Protein AF-A0A1F2UHZ4-F1 (afdb_monomer_lite)

Foldseek 3Di:
DPPVVLVVLLLLLVLLVLLVCLVPDVVLLVQLVVLLVVCVVVVVDDPVLSVVVVVLSPDDSNSSSCLSNDPDPVSVVNSVVGSSPPVQPPVRSVVSSVVSVVVVVD

Sequence (106 aa):
MDLHRLAEARSLAIHAEIAERLLRDQSVLDHARDTLQRWSSEGHIAPEYATQWDRWLSRSPAEIAALLTDDGEEARALRQNSPFVGVISPRRRWAIWRDVQQRAGR

pLDDT: mean 89.47, std 6.98, range [53.84, 95.44]

Radius of gyration: 14.01 Å; chains: 1; bounding box: 31×38×27 Å

Secondary structure (DSSP, 8-state):
--HHHHHHHHHHHHHHHHHHHHTT-THHHHHHHHHHHHHHHHT-S-HHHHHHHHHHHTS-HHHHHHHHH--SHHHHHHHHT-TTTTSS-HHHHHHHHHHHHHHHT-

Structure (mmCIF, N/CA/C/O backbone):
data_AF-A0A1F2UHZ4-F1
#
_entry.id   AF-A0A1F2UHZ4-F1
#
loop_
_atom_site.group_PDB
_atom_site.id
_atom_site.type_symbol
_atom_site.label_atom_id
_atom_site.label_alt_id
_atom_site.label_comp_id
_atom_site.label_asym_id
_atom_site.label_entity_id
_atom_site.label_seq_id
_atom_site.pdbx_PDB_ins_code
_atom_site.Cartn_x
_atom_site.Cartn_y
_atom_site.Cartn_z
_atom_site.occupancy
_atom_site.B_iso_or_equiv
_atom_site.auth_seq_id
_atom_site.auth_comp_id
_atom_site.auth_asym_id
_atom_site.auth_atom_id
_atom_site.pdbx_PDB_model_num
ATOM 1 N N . MET A 1 1 ? -1.467 27.830 -4.414 1.00 55.97 1 MET A N 1
ATOM 2 C CA . MET A 1 1 ? -1.563 26.466 -3.852 1.00 55.97 1 MET A CA 1
ATOM 3 C C . MET A 1 1 ? -0.489 25.628 -4.508 1.00 55.97 1 MET A C 1
ATOM 5 O O . MET A 1 1 ? -0.485 25.527 -5.727 1.00 55.97 1 MET A O 1
ATOM 9 N N . ASP A 1 2 ? 0.449 25.114 -3.726 1.00 78.75 2 ASP A N 1
ATOM 10 C CA . ASP A 1 2 ? 1.547 24.302 -4.241 1.00 78.75 2 ASP A CA 1
ATOM 11 C C . ASP A 1 2 ? 1.014 22.908 -4.622 1.00 78.75 2 ASP A C 1
ATOM 13 O O . ASP A 1 2 ? 0.561 22.154 -3.756 1.00 78.75 2 ASP A O 1
ATOM 17 N N . LEU A 1 3 ? 0.996 22.590 -5.924 1.00 77.19 3 LEU A N 1
ATOM 18 C CA . LEU A 1 3 ? 0.493 21.316 -6.462 1.00 77.19 3 LEU A CA 1
ATOM 19 C C . LEU A 1 3 ? 1.188 20.115 -5.809 1.00 77.19 3 LEU A C 1
ATOM 21 O O . LEU A 1 3 ? 0.562 19.071 -5.616 1.00 77.19 3 LEU A O 1
ATOM 25 N N . HIS A 1 4 ? 2.450 20.294 -5.415 1.00 79.06 4 HIS A N 1
ATOM 26 C CA . HIS A 1 4 ? 3.231 19.290 -4.716 1.00 79.06 4 HIS A CA 1
ATOM 27 C C . HIS A 1 4 ? 2.626 18.954 -3.347 1.00 79.06 4 HIS A C 1
ATOM 29 O O . HIS A 1 4 ? 2.365 17.791 -3.050 1.00 79.06 4 HIS A O 1
ATOM 35 N N . ARG A 1 5 ? 2.288 19.969 -2.541 1.00 81.38 5 ARG A N 1
ATOM 36 C CA . ARG A 1 5 ? 1.660 19.761 -1.223 1.00 81.38 5 ARG A CA 1
ATOM 37 C C . ARG A 1 5 ? 0.303 19.070 -1.327 1.00 81.38 5 ARG A C 1
ATOM 39 O O . ARG A 1 5 ? -0.030 18.241 -0.484 1.00 81.38 5 ARG A O 1
ATOM 46 N N . LEU A 1 6 ? -0.477 19.383 -2.363 1.00 83.94 6 LEU A N 1
ATOM 47 C CA . LEU A 1 6 ? -1.773 18.738 -2.580 1.00 83.94 6 LEU A CA 1
ATOM 48 C C . LEU A 1 6 ? -1.622 17.265 -2.987 1.00 83.94 6 LEU A C 1
ATOM 50 O O . LEU A 1 6 ? -2.396 16.424 -2.525 1.00 83.94 6 LEU A O 1
ATOM 54 N N . ALA A 1 7 ? -0.647 16.944 -3.842 1.00 83.56 7 ALA A N 1
ATOM 55 C CA . ALA A 1 7 ? -0.347 15.565 -4.222 1.00 83.56 7 ALA A CA 1
ATOM 56 C C . ALA A 1 7 ? 0.069 14.729 -3.002 1.00 83.56 7 ALA A C 1
ATOM 58 O O . ALA A 1 7 ? -0.434 13.621 -2.817 1.00 83.56 7 ALA A O 1
ATOM 59 N N . GLU A 1 8 ? 0.887 15.302 -2.122 1.00 83.88 8 GLU A N 1
ATOM 60 C CA . GLU A 1 8 ? 1.312 14.650 -0.884 1.00 83.88 8 GLU A CA 1
ATOM 61 C C . GLU A 1 8 ? 0.182 14.437 0.104 1.00 83.88 8 GLU A C 1
ATOM 63 O O . GLU A 1 8 ? -0.013 13.319 0.573 1.00 83.88 8 GLU A O 1
ATOM 68 N N . ALA A 1 9 ? -0.635 15.461 0.352 1.00 86.44 9 ALA A N 1
ATOM 69 C CA . ALA A 1 9 ? -1.793 15.325 1.227 1.00 86.44 9 ALA A CA 1
ATOM 70 C C . ALA A 1 9 ? -2.764 14.243 0.719 1.00 86.44 9 ALA A C 1
ATOM 72 O O . ALA A 1 9 ? -3.319 13.474 1.504 1.00 86.44 9 ALA A O 1
ATOM 73 N N . ARG A 1 10 ? -2.945 14.135 -0.605 1.00 88.31 10 ARG A N 1
ATOM 74 C CA . ARG A 1 10 ? -3.747 13.069 -1.224 1.00 88.31 10 ARG A CA 1
ATOM 75 C C . ARG A 1 10 ? -3.105 11.693 -1.065 1.00 88.31 10 ARG A C 1
ATOM 77 O O . ARG A 1 10 ? -3.827 10.737 -0.795 1.00 88.31 10 ARG A O 1
ATOM 84 N N . SER A 1 11 ? -1.791 11.588 -1.261 1.00 86.25 11 SER A N 1
ATOM 85 C CA . SER A 1 11 ? -1.047 10.339 -1.078 1.00 86.25 11 SER A CA 1
ATOM 86 C C . SER A 1 11 ? -1.163 9.852 0.364 1.00 86.25 11 SER A C 1
ATOM 88 O O . SER A 1 11 ? -1.559 8.710 0.592 1.00 86.25 11 SER A O 1
ATOM 90 N N . LEU A 1 12 ? -0.923 10.736 1.333 1.00 88.81 12 LEU A N 1
ATOM 91 C CA . LEU A 1 12 ? -1.025 10.426 2.754 1.00 88.81 12 LEU A CA 1
ATOM 92 C C . LEU A 1 12 ? -2.447 10.007 3.140 1.00 88.81 12 LEU A C 1
ATOM 94 O O . LEU A 1 12 ? -2.621 8.997 3.810 1.00 88.81 12 LEU A O 1
ATOM 98 N N . ALA A 1 13 ? -3.475 10.714 2.662 1.00 91.38 13 ALA A N 1
ATOM 99 C CA . ALA A 1 13 ? -4.863 10.370 2.970 1.00 91.38 13 ALA A CA 1
ATOM 100 C C . ALA A 1 13 ? -5.291 9.004 2.398 1.00 91.38 13 ALA A C 1
ATOM 102 O O . ALA A 1 13 ? -6.046 8.279 3.040 1.00 91.38 13 ALA A O 1
ATOM 103 N N . ILE A 1 14 ? -4.798 8.628 1.210 1.00 91.75 14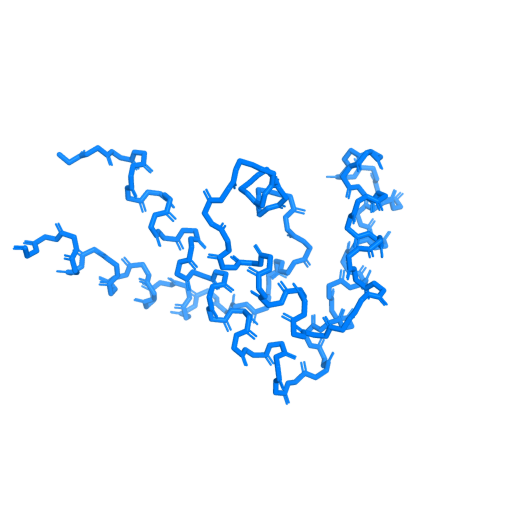 ILE A N 1
ATOM 104 C CA . ILE A 1 14 ? -5.020 7.280 0.661 1.00 91.75 14 ILE A CA 1
ATOM 105 C C . ILE A 1 14 ? -4.361 6.229 1.554 1.00 91.75 14 ILE A C 1
ATOM 107 O O . ILE A 1 14 ? -4.998 5.237 1.904 1.00 91.75 14 ILE A O 1
ATOM 111 N N . HIS A 1 15 ? -3.098 6.442 1.916 1.00 92.19 15 HIS A N 1
ATOM 112 C CA . HIS A 1 15 ? -2.336 5.478 2.701 1.00 92.19 15 HIS A CA 1
ATOM 113 C C . HIS A 1 15 ? -2.832 5.370 4.147 1.00 92.19 15 HIS A C 1
ATOM 115 O O . HIS A 1 15 ? -2.823 4.272 4.690 1.00 92.19 15 HIS A O 1
ATOM 121 N N . ALA A 1 16 ? -3.365 6.448 4.726 1.00 91.88 16 ALA A N 1
ATOM 122 C CA . ALA A 1 16 ? -4.044 6.416 6.017 1.00 91.88 16 ALA A CA 1
ATOM 123 C C . ALA A 1 16 ? -5.284 5.508 5.989 1.00 91.88 16 ALA A C 1
ATOM 125 O O . ALA A 1 16 ? -5.465 4.684 6.880 1.00 91.88 16 ALA A O 1
ATOM 126 N N . GLU A 1 17 ? -6.104 5.575 4.934 1.00 93.94 17 GLU A N 1
ATOM 127 C CA . GLU A 1 17 ? -7.251 4.667 4.831 1.00 93.94 17 GLU A CA 1
ATOM 128 C C . GLU A 1 17 ? -6.823 3.210 4.586 1.00 93.94 17 GLU A C 1
ATOM 130 O O . GLU A 1 17 ? -7.453 2.284 5.098 1.00 93.94 17 GLU A O 1
ATOM 135 N N . ILE A 1 18 ? -5.740 2.983 3.835 1.00 93.38 18 ILE A N 1
ATOM 136 C CA . ILE A 1 18 ? -5.161 1.640 3.683 1.00 93.38 18 ILE A CA 1
ATOM 137 C C . ILE A 1 18 ? -4.673 1.118 5.038 1.00 93.38 18 ILE A C 1
ATOM 139 O O . ILE A 1 18 ? -4.976 -0.021 5.374 1.00 93.38 18 ILE A O 1
ATOM 143 N N . ALA A 1 19 ? -3.985 1.944 5.829 1.00 93.94 19 ALA A N 1
ATOM 144 C CA . ALA A 1 19 ? -3.509 1.600 7.165 1.00 93.94 19 ALA A CA 1
ATOM 145 C C . ALA A 1 19 ? -4.667 1.205 8.099 1.00 93.94 19 ALA A C 1
ATOM 147 O O . ALA A 1 19 ? -4.609 0.166 8.754 1.00 93.94 19 ALA A O 1
ATOM 148 N N . GLU A 1 20 ? -5.765 1.966 8.105 1.00 93.56 20 GLU A N 1
ATOM 149 C CA . GLU A 1 20 ? -6.959 1.628 8.890 1.00 93.56 20 GLU A CA 1
ATOM 150 C C . GLU A 1 20 ? -7.597 0.297 8.471 1.00 93.56 20 GLU A C 1
ATOM 152 O O . GLU A 1 20 ? -8.059 -0.462 9.327 1.00 93.56 20 GLU A O 1
ATOM 157 N N . ARG A 1 21 ? -7.638 0.007 7.164 1.00 93.69 21 ARG A N 1
ATOM 158 C CA . ARG A 1 21 ? -8.159 -1.268 6.650 1.00 93.69 21 ARG A CA 1
ATOM 159 C C . ARG A 1 21 ? -7.231 -2.425 6.983 1.00 93.69 21 ARG A C 1
ATOM 161 O O . ARG A 1 21 ? -7.714 -3.464 7.413 1.00 93.69 21 ARG A O 1
ATOM 168 N N . LEU A 1 22 ? -5.924 -2.225 6.847 1.00 93.69 22 LEU A N 1
ATOM 169 C CA . LEU A 1 22 ? -4.898 -3.223 7.135 1.00 93.69 22 LEU A CA 1
ATOM 170 C C . LEU A 1 22 ? -4.980 -3.734 8.580 1.00 93.69 22 LEU A C 1
ATOM 172 O O . LEU A 1 22 ? -4.792 -4.919 8.829 1.00 93.69 22 LEU A O 1
ATOM 176 N N . LEU A 1 23 ? -5.314 -2.857 9.530 1.00 92.81 23 LEU A N 1
ATOM 177 C CA . LEU A 1 23 ? -5.499 -3.220 10.940 1.00 92.81 23 LEU A CA 1
ATOM 178 C C . LEU A 1 23 ? -6.745 -4.080 11.212 1.00 92.81 23 LEU A C 1
ATOM 180 O O . LEU A 1 23 ? -6.862 -4.659 12.289 1.00 92.81 23 LEU A O 1
ATOM 184 N N . ARG A 1 24 ? -7.703 -4.120 10.282 1.00 93.62 24 ARG A N 1
ATOM 185 C CA . ARG A 1 24 ? -9.013 -4.768 10.461 1.00 93.62 24 ARG A CA 1
ATOM 186 C C . ARG A 1 24 ? -9.218 -5.962 9.536 1.00 93.62 24 ARG A C 1
ATOM 188 O O . ARG A 1 24 ? -10.043 -6.817 9.841 1.00 93.62 24 ARG A O 1
ATOM 195 N N . ASP A 1 25 ? -8.513 -5.989 8.412 1.00 92.50 25 ASP A N 1
ATOM 196 C CA . ASP A 1 25 ? -8.716 -6.936 7.327 1.00 92.50 25 ASP A CA 1
ATOM 197 C C . ASP A 1 25 ? -7.372 -7.464 6.810 1.00 92.50 25 ASP A C 1
ATOM 199 O O . ASP A 1 25 ? -6.603 -6.764 6.144 1.00 92.50 25 ASP A O 1
ATOM 203 N N . GLN A 1 26 ? -7.118 -8.738 7.107 1.00 89.56 26 GLN A N 1
ATOM 204 C CA . GLN A 1 26 ? -5.912 -9.456 6.704 1.00 89.56 26 GLN A CA 1
ATOM 205 C C . GLN A 1 26 ? -5.785 -9.581 5.176 1.00 89.56 26 GLN A C 1
ATOM 207 O O . GLN A 1 26 ? -4.665 -9.620 4.665 1.00 89.56 26 GLN A O 1
ATOM 212 N N . SER A 1 27 ? -6.902 -9.559 4.435 1.00 92.56 27 SER A N 1
ATOM 213 C CA . SER A 1 27 ? -6.891 -9.687 2.971 1.00 92.56 27 SER A CA 1
ATOM 214 C C . SER A 1 27 ? -6.161 -8.533 2.280 1.00 92.56 27 SER A C 1
ATOM 216 O O . SER A 1 27 ? -5.619 -8.702 1.190 1.00 92.56 27 SER A O 1
ATOM 218 N N . VAL A 1 28 ? -6.080 -7.367 2.931 1.00 93.75 28 VAL A N 1
ATOM 219 C CA . VAL A 1 28 ? -5.314 -6.217 2.435 1.00 93.75 28 VAL A CA 1
ATOM 220 C C . VAL A 1 28 ? -3.820 -6.530 2.402 1.00 93.75 28 VAL A C 1
ATOM 222 O O . VAL A 1 28 ? -3.130 -6.135 1.461 1.00 93.75 28 VAL A O 1
ATOM 225 N N . LEU A 1 29 ? -3.321 -7.243 3.416 1.00 93.50 29 LEU A N 1
ATOM 226 C CA . LEU A 1 29 ? -1.920 -7.644 3.473 1.00 93.50 29 LEU A CA 1
ATOM 227 C C . LEU A 1 29 ? -1.617 -8.723 2.432 1.00 93.50 29 LEU A C 1
ATOM 229 O O . LEU A 1 29 ? -0.587 -8.656 1.766 1.00 93.50 29 LEU A O 1
ATOM 233 N N . ASP A 1 30 ? -2.527 -9.679 2.261 1.00 93.62 30 ASP A N 1
ATOM 234 C CA . ASP A 1 30 ? -2.363 -10.763 1.290 1.00 93.62 30 ASP A CA 1
ATOM 235 C C . ASP A 1 30 ? -2.383 -10.223 -0.148 1.00 93.62 30 ASP A C 1
ATOM 237 O O . ASP A 1 30 ? -1.484 -10.519 -0.932 1.00 93.62 30 ASP A O 1
ATOM 241 N N . HIS A 1 31 ? -3.296 -9.296 -0.457 1.00 94.44 31 HIS A N 1
ATOM 242 C CA . HIS A 1 31 ? -3.320 -8.586 -1.742 1.00 94.44 31 HIS A CA 1
ATOM 243 C C . HIS A 1 31 ? -2.005 -7.849 -2.038 1.00 94.44 31 HIS A C 1
ATOM 245 O O . HIS A 1 31 ? -1.530 -7.831 -3.180 1.00 94.44 31 HIS A O 1
ATOM 251 N N . ALA A 1 32 ? -1.409 -7.223 -1.020 1.00 94.88 32 ALA A N 1
ATOM 252 C CA . ALA A 1 32 ? -0.135 -6.528 -1.168 1.00 94.88 32 ALA A CA 1
ATOM 253 C C . ALA A 1 32 ? 1.020 -7.502 -1.442 1.00 94.88 32 ALA A C 1
ATOM 255 O O . ALA A 1 32 ? 1.859 -7.222 -2.297 1.00 94.88 32 ALA A O 1
ATOM 256 N N . ARG A 1 33 ? 1.039 -8.664 -0.781 1.00 94.56 33 ARG A N 1
ATOM 257 C CA . ARG A 1 33 ? 2.027 -9.727 -1.034 1.00 94.56 33 ARG A CA 1
ATOM 258 C C . ARG A 1 33 ? 1.907 -10.277 -2.452 1.00 94.56 33 ARG A C 1
ATOM 260 O O . ARG A 1 33 ? 2.904 -10.306 -3.171 1.00 94.56 33 ARG A O 1
ATOM 267 N N . ASP A 1 34 ? 0.692 -10.595 -2.891 1.00 95.06 34 ASP A N 1
ATOM 268 C CA . ASP A 1 34 ? 0.428 -11.074 -4.253 1.00 95.06 34 ASP A CA 1
ATOM 269 C C . ASP A 1 34 ? 0.854 -10.045 -5.303 1.00 95.06 34 ASP A C 1
ATOM 271 O O . ASP A 1 34 ? 1.393 -10.376 -6.362 1.00 95.06 34 ASP A O 1
ATOM 275 N N . THR A 1 35 ? 0.617 -8.765 -5.014 1.00 95.44 35 THR A N 1
ATOM 276 C CA . THR A 1 35 ? 1.006 -7.672 -5.903 1.00 95.44 35 THR A CA 1
ATOM 277 C C . THR A 1 35 ? 2.512 -7.493 -5.974 1.00 95.44 35 THR A C 1
ATOM 279 O O . THR A 1 35 ? 3.044 -7.356 -7.077 1.00 95.44 35 THR A O 1
ATOM 282 N N . LEU A 1 36 ? 3.203 -7.561 -4.837 1.00 95.25 36 LEU A N 1
ATOM 283 C CA . LEU A 1 36 ? 4.657 -7.501 -4.791 1.00 95.25 36 LEU A CA 1
ATOM 284 C C . LEU A 1 36 ? 5.289 -8.662 -5.567 1.00 95.25 36 LEU A C 1
ATOM 286 O O . LEU A 1 36 ? 6.187 -8.437 -6.378 1.00 95.25 36 LEU A O 1
ATOM 290 N N . GLN A 1 37 ? 4.789 -9.883 -5.366 1.00 94.31 37 GLN A N 1
ATOM 291 C CA . GLN A 1 37 ? 5.276 -11.071 -6.064 1.00 94.31 37 GLN A CA 1
ATOM 292 C C . GLN A 1 37 ? 5.096 -10.937 -7.579 1.00 94.31 37 GLN A C 1
ATOM 294 O O . GLN A 1 37 ? 6.034 -11.184 -8.339 1.00 94.31 37 GLN A O 1
ATOM 299 N N . ARG A 1 38 ? 3.916 -10.488 -8.023 1.00 94.75 38 ARG A N 1
ATOM 300 C CA . ARG A 1 38 ? 3.628 -10.246 -9.440 1.00 94.75 38 ARG A CA 1
ATOM 301 C C . ARG A 1 38 ? 4.589 -9.223 -10.039 1.00 94.75 38 ARG A C 1
ATOM 303 O O . ARG A 1 38 ? 5.257 -9.525 -11.023 1.00 94.75 38 ARG A O 1
ATOM 310 N N . TRP A 1 39 ? 4.725 -8.054 -9.414 1.00 94.25 39 TRP A N 1
ATOM 311 C CA . TRP A 1 39 ? 5.624 -7.004 -9.897 1.00 94.25 39 TRP A CA 1
ATOM 312 C C . TRP A 1 39 ? 7.083 -7.438 -9.920 1.00 94.25 39 TRP A C 1
ATOM 314 O O . TRP A 1 39 ? 7.796 -7.106 -10.864 1.00 94.25 39 TRP A O 1
ATOM 324 N N . SER A 1 40 ? 7.523 -8.188 -8.909 1.00 91.88 40 SER A N 1
ATOM 325 C CA . SER A 1 40 ? 8.875 -8.735 -8.866 1.00 91.88 40 SER A CA 1
ATOM 326 C C . SER A 1 40 ? 9.110 -9.727 -10.008 1.00 91.88 40 SER A C 1
ATOM 328 O O . SER A 1 40 ? 10.149 -9.657 -10.657 1.00 91.88 40 SER A O 1
ATOM 330 N N . SER A 1 41 ? 8.131 -10.589 -10.310 1.00 92.88 41 SER A N 1
ATOM 331 C CA . SER A 1 41 ? 8.227 -11.551 -11.417 1.00 92.88 41 SER A CA 1
ATOM 332 C C . SER A 1 41 ? 8.194 -10.899 -12.805 1.00 92.88 41 SER A C 1
ATOM 334 O O . SER A 1 41 ? 8.842 -11.385 -13.727 1.00 92.88 41 SER A O 1
ATOM 336 N N . GLU A 1 42 ? 7.474 -9.785 -12.947 1.00 94.00 42 GLU A N 1
ATOM 337 C CA . GLU A 1 42 ? 7.326 -9.041 -14.205 1.00 94.00 42 GLU A CA 1
ATOM 338 C C . GLU A 1 42 ? 8.428 -7.984 -14.409 1.00 94.00 42 GLU A C 1
ATOM 340 O O . GLU A 1 42 ? 8.524 -7.392 -15.481 1.00 94.00 42 GLU A O 1
ATOM 345 N N . GLY A 1 43 ? 9.259 -7.718 -13.393 1.00 91.44 43 GLY A N 1
ATOM 346 C CA . GLY A 1 43 ? 10.264 -6.649 -13.433 1.00 91.44 43 GLY A CA 1
ATOM 347 C C . GLY A 1 43 ? 9.669 -5.235 -13.373 1.00 91.44 43 GLY A C 1
ATOM 348 O O . GLY A 1 43 ? 10.310 -4.276 -13.796 1.00 91.44 43 GLY A O 1
ATOM 349 N N . HIS A 1 44 ? 8.446 -5.088 -12.855 1.00 91.75 44 HIS A N 1
ATOM 350 C CA . HIS A 1 44 ? 7.726 -3.810 -12.749 1.00 91.75 44 HIS A CA 1
ATOM 351 C C . HIS A 1 44 ? 8.079 -2.994 -11.496 1.00 91.75 44 HIS A C 1
ATOM 353 O O . HIS A 1 44 ? 7.587 -1.880 -11.321 1.00 91.75 44 HIS A O 1
ATOM 359 N N . ILE A 1 45 ? 8.930 -3.533 -10.625 1.00 91.94 45 ILE A N 1
ATOM 360 C CA . ILE A 1 45 ? 9.446 -2.862 -9.433 1.00 91.94 45 ILE A CA 1
ATOM 361 C C . ILE A 1 45 ? 10.963 -3.031 -9.372 1.00 91.94 45 ILE A C 1
ATOM 363 O O . ILE A 1 45 ? 11.491 -4.093 -9.708 1.00 91.94 45 ILE A O 1
ATOM 367 N N . ALA A 1 46 ? 11.668 -1.990 -8.928 1.00 93.00 46 ALA A N 1
ATOM 368 C CA . ALA A 1 46 ? 13.109 -2.077 -8.745 1.00 93.00 46 ALA A CA 1
ATOM 369 C C . ALA A 1 46 ? 13.452 -3.086 -7.622 1.00 93.00 46 ALA A C 1
ATOM 371 O O . ALA A 1 46 ? 12.764 -3.097 -6.591 1.00 93.00 46 ALA A O 1
ATOM 372 N N . PRO A 1 47 ? 14.494 -3.926 -7.778 1.00 91.44 47 PRO A N 1
ATOM 373 C CA . PRO A 1 47 ? 14.834 -4.972 -6.808 1.00 91.44 47 PRO A CA 1
ATOM 374 C C . PRO A 1 47 ? 15.036 -4.462 -5.373 1.00 91.44 47 PRO A C 1
ATOM 376 O O . PRO A 1 47 ? 14.679 -5.146 -4.408 1.00 91.44 47 PRO A O 1
ATOM 379 N N . GLU A 1 48 ? 15.561 -3.245 -5.213 1.00 92.75 48 GLU A N 1
ATOM 380 C CA . GLU A 1 48 ? 15.759 -2.606 -3.915 1.00 92.75 48 GLU A CA 1
ATOM 381 C C . GLU A 1 48 ? 14.437 -2.295 -3.205 1.00 92.75 48 GLU A C 1
ATOM 383 O O . GLU A 1 48 ? 14.328 -2.489 -1.992 1.00 92.75 48 GLU A O 1
ATOM 388 N N . TYR A 1 49 ? 13.409 -1.858 -3.936 1.00 93.00 49 TYR A N 1
ATOM 389 C CA . TYR A 1 49 ? 12.084 -1.610 -3.368 1.00 93.00 49 TYR A CA 1
ATOM 390 C C . TYR A 1 49 ? 11.324 -2.912 -3.155 1.00 93.00 49 TYR A C 1
ATOM 392 O O . TYR A 1 49 ? 10.627 -3.034 -2.150 1.00 93.00 49 TYR A O 1
ATOM 400 N N . ALA A 1 50 ? 11.510 -3.902 -4.034 1.00 93.44 50 ALA A N 1
ATOM 401 C CA . ALA A 1 50 ? 10.930 -5.227 -3.855 1.00 93.44 50 ALA A CA 1
ATOM 402 C C . ALA A 1 50 ? 11.388 -5.855 -2.530 1.00 93.44 50 ALA A C 1
ATOM 404 O O . ALA A 1 50 ? 10.570 -6.253 -1.705 1.00 93.44 50 ALA A O 1
ATOM 405 N N . THR A 1 51 ? 12.701 -5.840 -2.287 1.00 94.31 51 THR A N 1
ATOM 406 C CA . THR A 1 51 ? 13.311 -6.368 -1.058 1.00 94.31 51 THR A CA 1
ATOM 407 C C . THR A 1 51 ? 12.872 -5.586 0.181 1.00 94.31 51 THR A C 1
ATOM 409 O O . THR A 1 51 ? 12.614 -6.164 1.236 1.00 94.31 51 THR A O 1
ATOM 412 N N . GLN A 1 52 ? 12.783 -4.255 0.089 1.00 94.69 52 GLN A N 1
ATOM 413 C CA . GLN A 1 52 ? 12.307 -3.439 1.207 1.00 94.69 52 GLN A CA 1
ATOM 414 C C . GLN A 1 52 ? 10.853 -3.743 1.557 1.00 94.69 52 GLN A C 1
ATOM 416 O O . GLN A 1 52 ? 10.548 -3.936 2.734 1.00 94.69 52 GLN A O 1
ATOM 421 N N . TRP A 1 53 ? 9.975 -3.821 0.558 1.00 95.19 53 TRP A N 1
ATOM 422 C CA . TRP A 1 53 ? 8.575 -4.148 0.782 1.00 95.19 53 TRP A CA 1
ATOM 423 C C . TRP A 1 53 ? 8.390 -5.560 1.317 1.00 95.19 53 TRP A C 1
ATOM 425 O O . TRP A 1 53 ? 7.617 -5.726 2.250 1.00 95.19 53 TRP A O 1
ATOM 435 N N . ASP A 1 54 ? 9.140 -6.546 0.833 1.00 94.62 54 ASP A N 1
ATOM 436 C CA . ASP A 1 54 ? 9.099 -7.910 1.371 1.00 94.62 54 ASP A CA 1
ATOM 437 C C . ASP A 1 54 ? 9.437 -7.943 2.878 1.00 94.62 54 ASP A C 1
ATOM 439 O O . ASP A 1 54 ? 8.701 -8.500 3.702 1.00 94.62 54 ASP A O 1
ATOM 443 N N . ARG A 1 55 ? 10.478 -7.202 3.287 1.00 94.81 55 ARG A N 1
ATOM 444 C CA . ARG A 1 55 ? 10.829 -7.033 4.709 1.00 94.81 55 ARG A CA 1
ATOM 445 C C . ARG A 1 55 ? 9.760 -6.312 5.525 1.00 94.81 55 ARG A C 1
ATOM 447 O O . ARG A 1 55 ? 9.653 -6.575 6.715 1.00 94.81 55 ARG A O 1
ATOM 454 N N . TRP A 1 56 ? 8.998 -5.394 4.937 1.00 94.56 56 TRP A N 1
ATOM 455 C CA . TRP A 1 56 ? 7.906 -4.711 5.636 1.00 94.56 56 TRP A CA 1
ATOM 456 C C . TRP A 1 56 ? 6.640 -5.568 5.705 1.00 94.56 56 TRP A C 1
ATOM 458 O O . TRP A 1 56 ? 6.010 -5.626 6.755 1.00 94.56 56 TRP A O 1
ATOM 468 N N . LEU A 1 57 ? 6.294 -6.290 4.638 1.00 93.81 57 LEU A N 1
ATOM 469 C CA . LEU A 1 57 ? 5.113 -7.161 4.567 1.00 93.81 57 LEU A CA 1
ATOM 470 C C . LEU A 1 57 ? 5.233 -8.431 5.431 1.00 93.81 57 LEU A C 1
ATOM 472 O O . LEU A 1 57 ? 4.232 -9.124 5.647 1.00 93.81 57 LEU A O 1
ATOM 476 N N . SER A 1 58 ? 6.432 -8.738 5.933 1.00 93.25 58 SER A N 1
ATOM 477 C CA . SER A 1 58 ? 6.664 -9.772 6.953 1.00 93.25 58 SER A CA 1
ATOM 478 C C . SER A 1 58 ? 6.472 -9.274 8.394 1.00 93.25 58 SER A C 1
ATOM 480 O O . SER A 1 58 ? 6.466 -10.086 9.320 1.00 93.25 58 SER A O 1
ATOM 482 N N . ARG A 1 59 ? 6.276 -7.964 8.600 1.00 93.94 59 ARG A N 1
ATOM 483 C CA . ARG A 1 59 ? 6.017 -7.361 9.916 1.00 93.94 59 ARG A CA 1
ATOM 484 C C . ARG A 1 59 ? 4.539 -7.382 10.296 1.00 93.94 59 ARG A C 1
ATOM 486 O O . ARG A 1 59 ? 3.678 -7.808 9.525 1.00 93.94 59 ARG A O 1
ATOM 493 N N . SER A 1 60 ? 4.238 -6.904 11.503 1.00 94.19 60 SER A N 1
ATOM 494 C CA . SER A 1 60 ? 2.859 -6.797 11.972 1.00 94.19 60 SER A CA 1
ATOM 495 C C . SER A 1 60 ? 2.059 -5.740 11.185 1.00 94.19 60 SER A C 1
ATOM 497 O O . SER A 1 60 ? 2.617 -4.715 10.779 1.00 94.19 60 SER A O 1
ATOM 499 N N . PRO A 1 61 ? 0.731 -5.917 11.023 1.00 93.31 61 PRO A N 1
ATOM 500 C CA . PRO A 1 61 ? -0.142 -4.908 10.417 1.00 93.31 61 PRO A CA 1
ATOM 501 C C . PRO A 1 61 ? -0.008 -3.514 11.045 1.00 93.31 61 PRO A C 1
ATOM 503 O O . PRO A 1 61 ? -0.120 -2.513 10.344 1.00 93.31 61 PRO A O 1
ATOM 506 N N . ALA A 1 62 ? 0.269 -3.443 12.351 1.00 93.38 62 ALA A N 1
ATOM 507 C CA . ALA A 1 62 ? 0.457 -2.188 13.073 1.00 93.38 62 ALA A CA 1
ATOM 508 C C . ALA A 1 62 ? 1.732 -1.441 12.661 1.00 93.38 62 ALA A C 1
ATOM 510 O O . ALA A 1 62 ? 1.690 -0.229 12.462 1.00 93.38 62 ALA A O 1
ATOM 511 N N . GLU A 1 63 ? 2.846 -2.150 12.479 1.00 94.31 63 GLU A N 1
ATOM 512 C CA . GLU A 1 63 ? 4.097 -1.544 12.009 1.00 94.31 63 GLU A CA 1
ATOM 513 C C . GLU A 1 63 ? 3.971 -1.034 10.573 1.00 94.31 63 GLU A C 1
ATOM 515 O O . GLU A 1 63 ? 4.434 0.059 10.253 1.00 94.31 63 GLU A O 1
ATOM 520 N N . ILE A 1 64 ? 3.298 -1.801 9.714 1.00 94.12 64 ILE A N 1
ATOM 521 C CA . ILE A 1 64 ? 3.048 -1.395 8.330 1.00 94.12 64 ILE A CA 1
ATOM 522 C C . ILE A 1 64 ? 2.105 -0.185 8.301 1.00 94.12 64 ILE A C 1
ATOM 524 O O . ILE A 1 64 ? 2.356 0.771 7.574 1.00 94.12 64 ILE A O 1
ATOM 528 N N . ALA A 1 65 ? 1.044 -0.187 9.113 1.00 93.81 65 ALA A N 1
ATOM 529 C CA . ALA A 1 65 ? 0.132 0.946 9.239 1.00 93.81 65 ALA A CA 1
ATOM 530 C C . ALA A 1 65 ? 0.872 2.226 9.660 1.00 93.81 65 ALA A C 1
ATOM 532 O O . ALA A 1 65 ? 0.663 3.270 9.043 1.00 93.81 65 ALA A O 1
ATOM 533 N N . ALA A 1 66 ? 1.778 2.130 10.640 1.00 93.56 66 ALA A N 1
ATOM 534 C CA . ALA A 1 66 ? 2.608 3.251 11.068 1.00 93.56 66 ALA A CA 1
ATOM 535 C C . ALA A 1 66 ? 3.471 3.788 9.914 1.00 93.56 66 ALA A C 1
ATOM 537 O O . ALA A 1 66 ? 3.412 4.984 9.628 1.00 93.56 66 ALA A O 1
ATOM 538 N N . LEU A 1 67 ? 4.171 2.907 9.185 1.00 93.69 67 LEU A N 1
ATOM 539 C CA . LEU A 1 67 ? 4.967 3.273 8.006 1.00 93.69 67 LEU A CA 1
ATOM 540 C C . LEU A 1 67 ? 4.129 3.996 6.941 1.00 93.69 67 LEU A C 1
ATOM 542 O O . LEU A 1 67 ? 4.555 4.997 6.365 1.00 93.69 67 LEU A O 1
ATOM 546 N N . LEU A 1 68 ? 2.927 3.495 6.655 1.00 91.88 68 LEU A N 1
ATOM 547 C CA . LEU A 1 68 ? 2.048 4.079 5.642 1.00 91.88 68 LEU A CA 1
ATOM 548 C C . LEU A 1 68 ? 1.622 5.513 5.992 1.00 91.88 68 LEU A C 1
ATOM 550 O O . LEU A 1 68 ? 1.397 6.314 5.083 1.00 91.88 68 LEU A O 1
ATOM 554 N N . THR A 1 69 ? 1.549 5.842 7.282 1.00 91.56 69 THR A N 1
ATOM 555 C CA . THR A 1 69 ? 1.172 7.170 7.789 1.00 91.56 69 THR A CA 1
ATOM 556 C C . THR A 1 69 ? 2.349 8.083 8.139 1.00 91.56 69 THR A C 1
ATOM 558 O O . THR A 1 69 ? 2.125 9.251 8.441 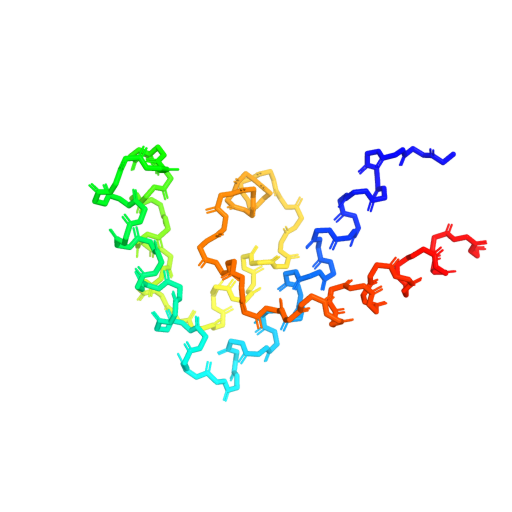1.00 91.56 69 THR A O 1
ATOM 561 N N . ASP A 1 70 ? 3.579 7.578 8.091 1.00 91.25 70 ASP A N 1
ATOM 562 C CA . ASP A 1 70 ? 4.791 8.302 8.487 1.00 91.25 70 ASP A CA 1
ATOM 563 C C . ASP A 1 70 ? 5.179 9.376 7.449 1.00 91.25 70 ASP A C 1
ATOM 565 O O . ASP A 1 70 ? 5.167 9.130 6.242 1.00 91.25 70 ASP A O 1
ATOM 569 N N . ASP A 1 71 ? 5.495 10.599 7.868 1.00 84.94 71 ASP A N 1
ATOM 570 C CA . ASP A 1 71 ? 5.824 11.712 6.965 1.00 84.94 71 ASP A CA 1
ATOM 571 C C . ASP A 1 71 ? 7.316 11.803 6.589 1.00 84.94 71 ASP A C 1
ATOM 573 O O . ASP A 1 71 ? 7.700 12.670 5.798 1.00 84.94 71 ASP A O 1
ATOM 577 N N . GLY A 1 72 ? 8.134 10.868 7.069 1.00 87.88 72 GLY A N 1
ATOM 578 C CA . GLY A 1 72 ? 9.553 10.739 6.779 1.00 87.88 72 GLY A CA 1
ATOM 579 C C . GLY A 1 72 ? 9.869 10.414 5.317 1.00 87.88 72 GLY A C 1
ATOM 580 O O . GLY A 1 72 ? 9.065 9.860 4.559 1.00 87.88 72 GLY A O 1
ATOM 581 N N . GLU A 1 73 ? 11.092 10.759 4.911 1.00 85.94 73 GLU A N 1
ATOM 582 C CA . GLU A 1 73 ? 11.569 10.624 3.530 1.00 85.94 73 GLU A CA 1
ATOM 583 C C . GLU A 1 73 ? 11.575 9.163 3.047 1.00 85.94 73 GLU A C 1
ATOM 585 O O . GLU A 1 73 ? 11.122 8.873 1.938 1.00 85.94 73 GLU A O 1
ATOM 590 N N . GLU A 1 74 ? 11.994 8.229 3.905 1.00 85.62 74 GLU A N 1
ATOM 591 C CA . GLU A 1 74 ? 11.998 6.791 3.605 1.00 85.62 74 GLU A CA 1
ATOM 592 C C . GLU A 1 74 ? 10.574 6.251 3.401 1.00 85.62 74 GLU A C 1
ATOM 594 O O . GLU A 1 74 ? 10.278 5.609 2.389 1.00 85.62 74 GLU A O 1
ATOM 599 N N . ALA A 1 75 ? 9.654 6.582 4.312 1.00 88.50 75 ALA A N 1
ATOM 600 C CA . ALA A 1 75 ? 8.251 6.192 4.214 1.00 88.50 75 ALA A CA 1
ATOM 601 C C . ALA A 1 75 ? 7.599 6.750 2.943 1.00 88.50 75 ALA A C 1
ATOM 603 O O . ALA A 1 75 ? 6.831 6.069 2.257 1.00 88.50 75 ALA A O 1
ATOM 604 N N . ARG A 1 76 ? 7.954 7.981 2.572 1.00 88.25 76 ARG A N 1
ATOM 605 C CA . ARG A 1 76 ? 7.490 8.614 1.341 1.00 88.25 76 ARG A CA 1
ATOM 606 C C . ARG A 1 76 ? 8.021 7.927 0.085 1.00 88.25 76 ARG A C 1
ATOM 608 O O . ARG A 1 76 ? 7.257 7.756 -0.867 1.00 88.25 76 ARG A O 1
ATOM 615 N N . ALA A 1 77 ? 9.293 7.537 0.061 1.00 88.75 77 ALA A N 1
ATOM 616 C CA . ALA A 1 77 ? 9.870 6.786 -1.053 1.00 88.75 77 ALA A CA 1
ATOM 617 C C . ALA A 1 77 ? 9.195 5.412 -1.210 1.00 88.75 77 ALA A C 1
ATOM 619 O O . ALA A 1 77 ? 8.849 5.010 -2.324 1.00 88.75 77 ALA A O 1
ATOM 620 N N . LEU A 1 78 ? 8.919 4.728 -0.095 1.00 89.75 78 LEU A N 1
ATOM 621 C CA . LEU A 1 78 ? 8.201 3.453 -0.101 1.00 89.75 78 LEU A CA 1
ATOM 622 C C . LEU A 1 78 ? 6.759 3.616 -0.593 1.00 89.75 78 LEU A C 1
ATOM 624 O O . LEU A 1 78 ? 6.339 2.870 -1.477 1.00 89.75 78 LEU A O 1
ATOM 628 N N . ARG A 1 79 ? 6.022 4.635 -0.123 1.00 90.44 79 ARG A N 1
ATOM 629 C CA . ARG A 1 79 ? 4.653 4.936 -0.591 1.00 90.44 79 ARG A CA 1
ATOM 630 C C . ARG A 1 79 ? 4.549 5.136 -2.104 1.00 90.44 79 ARG A C 1
ATOM 632 O O . ARG A 1 79 ? 3.524 4.784 -2.685 1.00 90.44 79 ARG A O 1
ATOM 639 N N . GLN A 1 80 ? 5.576 5.690 -2.748 1.00 86.88 80 GLN A N 1
ATOM 640 C CA . GLN A 1 80 ? 5.591 5.855 -4.209 1.00 86.88 80 GLN A CA 1
ATOM 641 C C . GLN A 1 80 ? 5.616 4.513 -4.954 1.00 86.88 80 GLN A C 1
ATOM 643 O O . GLN A 1 80 ? 5.082 4.423 -6.055 1.00 86.88 80 GLN A O 1
ATOM 648 N N . ASN A 1 81 ? 6.157 3.468 -4.326 1.00 88.62 81 ASN A N 1
ATOM 649 C CA . ASN A 1 81 ? 6.260 2.111 -4.863 1.00 88.62 81 ASN A CA 1
ATOM 650 C C . ASN A 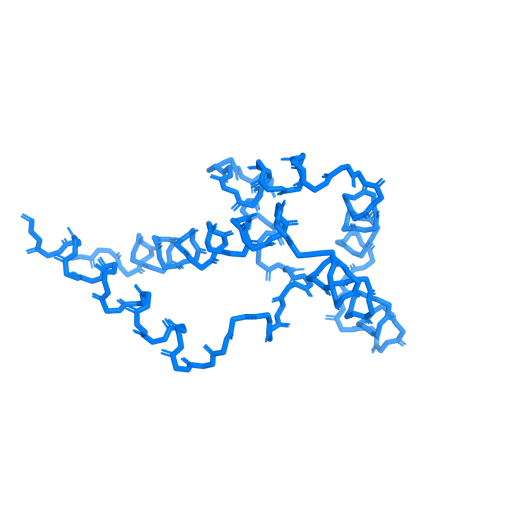1 81 ? 5.368 1.123 -4.090 1.00 88.62 81 ASN A C 1
ATOM 652 O O . ASN A 1 81 ? 5.716 -0.041 -3.918 1.00 88.62 81 ASN A O 1
ATO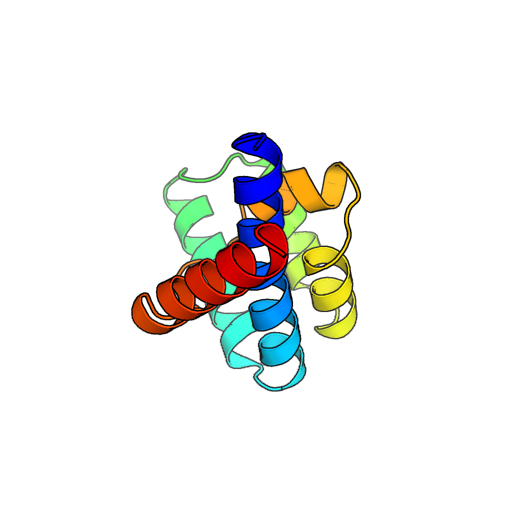M 656 N N . SER A 1 82 ? 4.241 1.601 -3.562 1.00 89.38 82 SER A N 1
ATOM 657 C CA . SER A 1 82 ? 3.376 0.851 -2.650 1.00 89.38 82 SER A CA 1
ATOM 658 C C . SER A 1 82 ? 2.645 -0.316 -3.339 1.00 89.38 82 SER A C 1
ATOM 660 O O . SER A 1 82 ? 1.864 -0.073 -4.267 1.00 89.38 82 SER A O 1
ATOM 662 N N . PRO A 1 83 ? 2.796 -1.572 -2.863 1.00 92.81 83 PRO A N 1
ATOM 663 C CA . PRO A 1 83 ? 2.102 -2.737 -3.418 1.00 92.81 83 PRO A CA 1
ATOM 664 C C . PRO A 1 83 ? 0.616 -2.806 -3.022 1.00 92.81 83 PRO A C 1
ATOM 666 O O . PRO A 1 83 ? -0.085 -3.742 -3.393 1.00 92.81 83 PRO A O 1
ATOM 669 N N . PHE A 1 84 ? 0.090 -1.800 -2.315 1.00 92.38 84 PHE A N 1
ATOM 670 C CA . PHE A 1 84 ? -1.326 -1.695 -1.942 1.00 92.38 84 PHE A CA 1
ATOM 671 C C . PHE A 1 84 ? -2.207 -1.084 -3.049 1.00 92.38 84 PHE A C 1
ATOM 673 O O . PHE A 1 84 ? -3.329 -0.627 -2.799 1.00 92.38 84 PHE A O 1
ATOM 680 N N . VAL A 1 85 ? -1.719 -1.043 -4.293 1.00 88.88 85 VAL A N 1
ATOM 681 C CA . VAL A 1 85 ? -2.513 -0.577 -5.435 1.00 88.88 85 VAL A CA 1
ATOM 682 C C . VAL A 1 85 ? -3.785 -1.419 -5.573 1.00 88.88 85 VAL A C 1
ATOM 684 O O . VAL A 1 85 ? -3.767 -2.633 -5.416 1.00 88.88 85 VAL A O 1
ATOM 687 N N . GLY A 1 86 ? -4.921 -0.780 -5.851 1.00 86.69 86 GLY A N 1
ATOM 688 C CA . GLY A 1 86 ? -6.198 -1.481 -6.031 1.00 86.69 86 GLY A CA 1
ATOM 689 C C . GLY A 1 86 ? -6.959 -1.811 -4.741 1.00 86.69 86 GLY A C 1
ATOM 690 O O . GLY A 1 86 ? -8.155 -2.069 -4.826 1.00 86.69 86 GLY A O 1
ATOM 691 N N . VAL A 1 87 ? -6.342 -1.692 -3.555 1.00 90.06 87 VAL A N 1
ATOM 692 C CA . VAL A 1 87 ? -7.034 -1.861 -2.255 1.00 90.06 87 VAL A CA 1
ATOM 693 C C . VAL A 1 87 ? -8.143 -0.818 -2.071 1.00 90.06 87 VAL A C 1
ATOM 695 O O . VAL A 1 87 ? -9.230 -1.098 -1.557 1.00 90.06 87 VAL A O 1
ATOM 698 N N . ILE A 1 88 ? -7.884 0.416 -2.509 1.00 89.19 88 ILE A N 1
ATOM 699 C CA . ILE A 1 88 ? -8.872 1.494 -2.510 1.00 89.19 88 ILE A CA 1
ATOM 700 C C . ILE A 1 88 ? -9.549 1.541 -3.877 1.00 89.19 88 ILE A C 1
ATOM 702 O O . ILE A 1 88 ? -8.909 1.803 -4.897 1.00 89.19 88 ILE A O 1
ATOM 706 N N . SER A 1 89 ? -10.870 1.347 -3.891 1.00 89.25 89 SER A N 1
ATOM 707 C CA . SER A 1 89 ? -11.652 1.433 -5.124 1.00 89.25 89 SER A CA 1
ATOM 708 C C . SER A 1 89 ? -11.546 2.829 -5.754 1.00 89.25 89 SER A C 1
ATOM 710 O O . SER A 1 89 ? -11.459 3.828 -5.028 1.00 89.25 89 SER A O 1
ATOM 712 N N . PRO A 1 90 ? -11.637 2.952 -7.093 1.00 87.69 90 PRO A N 1
ATOM 713 C CA . PRO A 1 90 ? -11.567 4.248 -7.764 1.00 87.69 90 PRO A CA 1
ATOM 714 C C . PRO A 1 90 ? -12.558 5.264 -7.186 1.00 87.69 90 PRO A C 1
ATOM 716 O O . PRO A 1 90 ? -12.187 6.397 -6.888 1.00 87.69 90 PRO A O 1
ATOM 719 N N . ARG A 1 91 ? -13.803 4.841 -6.919 1.00 89.69 91 ARG A N 1
ATOM 720 C CA . ARG A 1 91 ? -14.838 5.693 -6.311 1.00 89.69 91 ARG A CA 1
ATOM 721 C C . ARG A 1 91 ? -14.419 6.236 -4.942 1.00 89.69 91 ARG A C 1
ATOM 723 O O . ARG A 1 91 ? -14.650 7.410 -4.660 1.00 89.69 91 ARG A O 1
ATOM 730 N N . ARG A 1 92 ? -13.804 5.403 -4.095 1.00 90.19 92 ARG A N 1
ATOM 731 C CA . ARG A 1 92 ? -13.328 5.833 -2.774 1.00 90.19 92 ARG A CA 1
ATOM 732 C C . ARG A 1 92 ? -12.125 6.766 -2.891 1.00 90.19 92 ARG A C 1
ATOM 734 O O . ARG A 1 92 ? -12.091 7.778 -2.202 1.00 90.19 92 ARG A O 1
ATOM 741 N N . ARG A 1 93 ? -11.206 6.497 -3.822 1.00 88.81 93 ARG A N 1
ATOM 742 C CA . ARG A 1 93 ? -10.062 7.374 -4.114 1.00 88.81 93 ARG A CA 1
ATOM 743 C C . ARG A 1 93 ? -10.509 8.795 -4.474 1.00 88.81 93 ARG A C 1
ATOM 745 O O . ARG A 1 93 ? -9.982 9.759 -3.927 1.00 88.81 93 ARG A O 1
ATOM 752 N N . TRP A 1 94 ? -11.530 8.926 -5.325 1.00 88.25 94 TRP A N 1
ATOM 753 C CA . TRP A 1 94 ? -12.122 10.225 -5.669 1.00 88.25 94 TRP A CA 1
ATOM 754 C C . TRP A 1 94 ? -12.760 10.934 -4.470 1.00 88.25 94 TRP A C 1
ATOM 756 O O . TRP A 1 94 ? -12.640 12.153 -4.352 1.00 88.25 94 TRP A O 1
ATOM 766 N N . ALA A 1 95 ? -13.418 10.194 -3.571 1.00 90.44 95 ALA A N 1
ATOM 767 C CA . ALA A 1 95 ? -13.964 10.765 -2.342 1.00 90.44 95 ALA A CA 1
ATOM 768 C C . ALA A 1 95 ? -12.851 11.350 -1.457 1.00 90.44 95 ALA A C 1
ATOM 770 O O . ALA A 1 95 ? -12.914 12.530 -1.126 1.00 90.44 95 ALA A O 1
ATOM 771 N N . ILE A 1 96 ? -11.783 10.583 -1.211 1.00 88.69 96 ILE A N 1
ATOM 772 C CA . ILE A 1 96 ? -10.617 11.032 -0.433 1.00 88.69 96 ILE A CA 1
ATOM 773 C C . ILE A 1 96 ? -10.005 12.303 -1.043 1.00 88.69 96 ILE A C 1
ATOM 775 O O . ILE A 1 96 ? -9.721 13.273 -0.345 1.00 88.69 96 ILE A O 1
ATOM 779 N N . TRP A 1 97 ? -9.829 12.346 -2.366 1.00 88.06 97 TRP A N 1
ATOM 780 C CA . TRP A 1 97 ? -9.257 13.515 -3.041 1.00 88.06 97 TRP A CA 1
ATOM 781 C C . TRP A 1 97 ? -10.107 14.774 -2.935 1.00 88.06 97 TRP A C 1
ATOM 783 O O . TRP A 1 97 ? -9.559 15.881 -2.920 1.00 88.06 97 TRP A O 1
ATOM 793 N N . ARG A 1 98 ? -11.431 14.623 -2.918 1.00 88.56 98 ARG A N 1
ATOM 794 C CA . ARG A 1 98 ? -12.363 15.731 -2.710 1.00 88.56 98 ARG A CA 1
ATOM 795 C C . ARG A 1 98 ? -12.296 16.225 -1.267 1.00 88.56 98 ARG A C 1
ATOM 797 O O . ARG A 1 98 ? -12.205 17.433 -1.072 1.00 88.56 98 ARG A O 1
ATOM 804 N N . ASP A 1 99 ? -12.237 15.321 -0.295 1.00 87.81 99 ASP 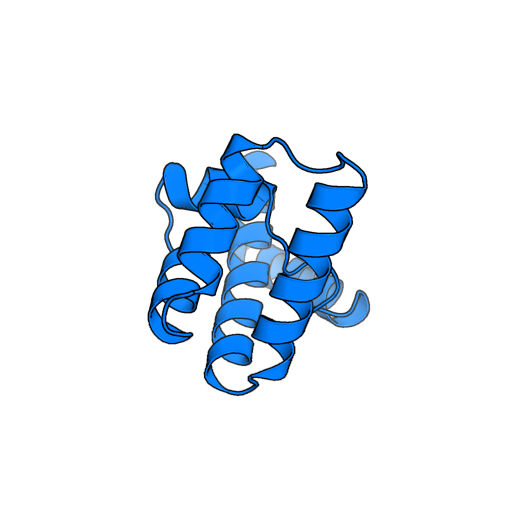A N 1
ATOM 805 C CA . ASP A 1 99 ? -12.134 15.676 1.123 1.00 87.81 99 ASP A CA 1
ATOM 806 C C . ASP A 1 99 ? -10.825 16.424 1.422 1.00 87.81 99 ASP A C 1
ATOM 808 O O . ASP A 1 99 ? -10.834 17.459 2.088 1.00 87.81 99 ASP A O 1
ATOM 812 N N . VAL A 1 100 ? -9.697 15.965 0.863 1.00 87.06 100 VAL A N 1
ATOM 813 C CA . VAL A 1 100 ? -8.397 16.651 0.985 1.00 87.06 100 VAL A CA 1
ATOM 814 C C . VAL A 1 100 ? -8.441 18.053 0.369 1.00 87.06 100 VAL A C 1
ATOM 816 O O . VAL A 1 100 ? -7.944 19.000 0.973 1.00 87.06 100 VAL A O 1
ATOM 819 N N . GLN A 1 101 ? -9.062 18.218 -0.804 1.00 83.12 101 GLN A N 1
ATOM 820 C CA . GLN A 1 101 ? -9.205 19.535 -1.440 1.00 83.12 101 GLN A CA 1
ATOM 821 C C . GLN A 1 101 ? -10.051 20.501 -0.609 1.00 83.12 101 GLN A C 1
ATOM 823 O O . GLN A 1 101 ? -9.680 21.663 -0.470 1.00 83.12 101 GLN A O 1
ATOM 828 N N . GLN A 1 102 ? -11.158 20.028 -0.032 1.00 83.00 102 GLN A N 1
ATOM 829 C CA . GLN A 1 102 ? -12.011 20.852 0.827 1.00 83.00 102 GLN A CA 1
ATOM 830 C C . GLN A 1 102 ? -11.286 21.306 2.098 1.00 83.00 102 GLN A C 1
ATOM 832 O O . GLN A 1 102 ? -11.478 22.437 2.535 1.00 83.00 102 GLN A O 1
ATOM 837 N N . ARG A 1 103 ? -10.437 20.447 2.676 1.00 78.44 103 ARG A N 1
ATOM 838 C CA . ARG A 1 103 ? -9.624 20.784 3.855 1.00 78.44 103 ARG A CA 1
ATOM 839 C C . ARG A 1 103 ? -8.493 21.755 3.533 1.00 78.44 103 ARG A C 1
AT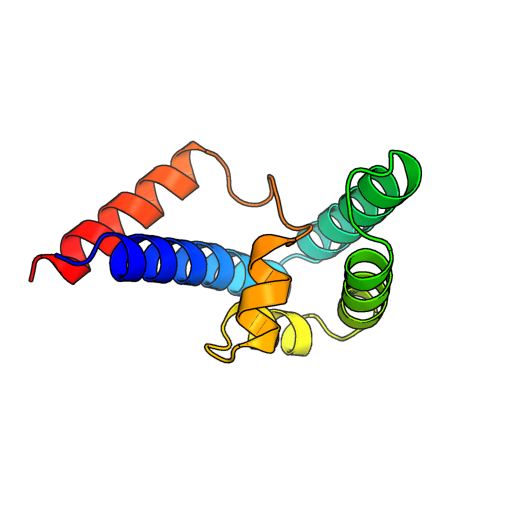OM 841 O O . ARG A 1 103 ? -8.182 22.591 4.365 1.00 78.44 103 ARG A O 1
ATOM 848 N N . ALA A 1 104 ? -7.892 21.649 2.349 1.00 72.38 104 ALA A N 1
ATOM 849 C CA . ALA A 1 104 ? -6.796 22.523 1.933 1.00 72.38 104 ALA A CA 1
ATOM 850 C C . ALA A 1 104 ? -7.262 23.923 1.490 1.00 72.38 104 ALA A C 1
ATOM 852 O O . ALA A 1 104 ? -6.448 24.840 1.442 1.00 72.38 104 ALA A O 1
ATOM 853 N N . GLY A 1 105 ? -8.537 24.074 1.106 1.00 64.19 105 GLY A N 1
ATOM 854 C CA . GLY A 1 105 ? -9.141 25.346 0.692 1.00 64.19 105 GLY A CA 1
ATOM 855 C C . GLY A 1 105 ? -9.838 26.137 1.808 1.00 64.19 105 GLY A C 1
ATOM 856 O O . GLY A 1 105 ? -10.409 27.184 1.509 1.00 64.19 105 GLY A O 1
ATOM 857 N N . ARG A 1 106 ? -9.832 25.633 3.048 1.00 53.84 106 ARG A N 1
ATOM 858 C CA . ARG A 1 106 ? -10.203 26.384 4.258 1.00 53.84 106 ARG A CA 1
ATOM 859 C C . ARG A 1 106 ? -8.965 27.019 4.874 1.00 53.84 106 ARG A C 1
ATOM 861 O O . ARG A 1 106 ? -9.136 28.107 5.459 1.00 53.84 106 ARG A O 1
#